Protein AF-X1TWV3-F1 (afdb_monomer_lite)

Sequence (159 aa):
MKTVDISGLGGSYEAGCQKMLINGLKFLNGHPNFDWSAYKEYRGVFGLTIAEGCEAKELDDAVCQDVEPSGAMHSAVINHLAYINKHNYDGWISEAEKQGMTVYEQPSEEDLDKTILVAQIEWQLKLDGGFNPLAELFKTVPMDDVITVNPKDPESIKK

Organism: NCBI:txid412755

Structure (mmCIF, N/CA/C/O backbone):
data_AF-X1TWV3-F1
#
_entry.id   AF-X1TWV3-F1
#
loop_
_atom_site.group_PDB
_atom_site.id
_atom_site.type_symbol
_atom_site.label_atom_id
_atom_site.label_alt_id
_atom_site.label_comp_id
_atom_site.label_asym_id
_atom_site.label_entity_id
_atom_site.label_seq_id
_atom_site.pdbx_PDB_ins_code
_atom_site.Cartn_x
_atom_site.Cartn_y
_atom_site.Cartn_z
_atom_site.occupancy
_atom_site.B_iso_or_equiv
_atom_site.auth_seq_id
_atom_site.auth_comp_id
_atom_site.auth_asym_id
_atom_site.auth_atom_id
_atom_site.pdbx_PDB_model_num
ATOM 1 N N . MET A 1 1 ? -8.717 -0.937 -15.704 1.00 87.50 1 MET A N 1
ATOM 2 C CA . MET A 1 1 ? -7.656 -1.929 -15.405 1.00 87.50 1 MET A CA 1
ATOM 3 C C . MET A 1 1 ? -8.113 -2.632 -14.148 1.00 87.50 1 MET A C 1
ATOM 5 O O . MET A 1 1 ? -8.681 -1.957 -13.303 1.00 87.50 1 MET A O 1
ATOM 9 N N . LYS A 1 2 ? -7.945 -3.948 -14.028 1.00 95.06 2 LYS A N 1
ATOM 10 C CA . LYS A 1 2 ? -8.303 -4.645 -12.787 1.00 95.06 2 LYS A CA 1
ATOM 11 C C . LYS A 1 2 ? -7.221 -4.446 -11.731 1.00 95.06 2 LYS A C 1
ATOM 1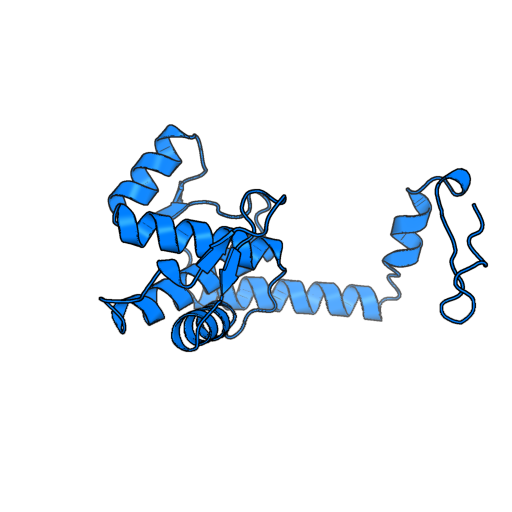3 O O . LYS A 1 2 ? -6.063 -4.310 -12.093 1.00 95.06 2 LYS A O 1
ATOM 18 N N . THR A 1 3 ? -7.599 -4.478 -10.462 1.00 96.19 3 THR A N 1
ATOM 19 C CA . THR A 1 3 ? -6.694 -4.519 -9.308 1.00 96.19 3 THR A CA 1
ATOM 20 C C . THR A 1 3 ? -7.190 -5.558 -8.298 1.00 96.19 3 THR A C 1
ATOM 22 O O . THR A 1 3 ? -8.241 -6.173 -8.502 1.00 96.19 3 THR A O 1
ATOM 25 N N . VAL A 1 4 ? -6.435 -5.768 -7.224 1.00 96.12 4 VAL A N 1
ATOM 26 C CA . VAL A 1 4 ? -6.757 -6.712 -6.145 1.00 96.12 4 VAL A CA 1
ATOM 27 C C . VAL A 1 4 ? -6.925 -5.958 -4.832 1.00 96.12 4 VAL A C 1
ATOM 29 O O . VAL A 1 4 ? -6.327 -4.899 -4.661 1.00 96.12 4 VAL A O 1
ATOM 32 N N . ASP A 1 5 ? -7.703 -6.507 -3.905 1.00 95.12 5 ASP A N 1
ATOM 33 C CA . ASP A 1 5 ? -7.801 -5.990 -2.536 1.00 95.12 5 ASP A CA 1
ATOM 34 C C . ASP A 1 5 ? -6.512 -6.317 -1.775 1.00 95.12 5 ASP A C 1
ATOM 36 O O . ASP A 1 5 ? -6.227 -7.485 -1.506 1.00 95.12 5 ASP A O 1
ATOM 40 N N . ILE A 1 6 ? -5.702 -5.293 -1.500 1.00 94.19 6 ILE A N 1
ATOM 41 C CA . ILE A 1 6 ? -4.382 -5.441 -0.870 1.00 94.19 6 ILE A CA 1
ATOM 42 C C . ILE A 1 6 ? -4.519 -5.566 0.647 1.00 94.19 6 ILE A C 1
ATOM 44 O O . ILE A 1 6 ? -3.796 -6.330 1.285 1.00 94.19 6 ILE A O 1
ATOM 48 N N . SER A 1 7 ? -5.415 -4.786 1.244 1.00 91.12 7 SER A N 1
ATOM 49 C CA . SER A 1 7 ? -5.541 -4.681 2.695 1.00 91.12 7 SER A CA 1
ATOM 50 C C . SER A 1 7 ? -6.459 -5.731 3.309 1.00 91.12 7 SER A C 1
ATOM 52 O O . SER A 1 7 ? -6.276 -6.080 4.474 1.00 91.12 7 SER A O 1
ATOM 54 N N . GLY A 1 8 ? -7.481 -6.182 2.576 1.00 86.94 8 GLY A N 1
ATOM 55 C CA . GLY A 1 8 ? -8.582 -6.978 3.119 1.00 86.94 8 GLY A CA 1
ATOM 56 C C . GLY A 1 8 ? -9.480 -6.212 4.103 1.00 86.94 8 GLY A C 1
ATOM 57 O O . GLY A 1 8 ? -10.322 -6.822 4.763 1.00 86.94 8 GLY A O 1
ATOM 58 N N . LEU A 1 9 ? -9.294 -4.891 4.237 1.00 87.50 9 LEU A N 1
ATOM 59 C CA . LEU A 1 9 ? -10.027 -4.025 5.172 1.00 87.50 9 LEU A CA 1
ATOM 60 C C . LEU A 1 9 ? -10.996 -3.068 4.464 1.00 87.50 9 LEU A C 1
ATOM 62 O O . LEU A 1 9 ? -11.940 -2.580 5.089 1.00 87.50 9 LEU A O 1
ATOM 66 N N . GLY A 1 10 ? -10.789 -2.807 3.170 1.00 89.38 10 GLY A N 1
ATOM 67 C CA . GLY A 1 10 ? -11.605 -1.876 2.395 1.00 89.38 10 GLY A CA 1
ATOM 68 C C . GLY A 1 10 ? -11.481 -0.414 2.854 1.00 89.38 10 GLY A C 1
ATOM 69 O O . GLY A 1 10 ? -10.556 -0.020 3.570 1.00 89.38 10 GLY A O 1
ATOM 70 N N . GLY A 1 11 ? -12.435 0.415 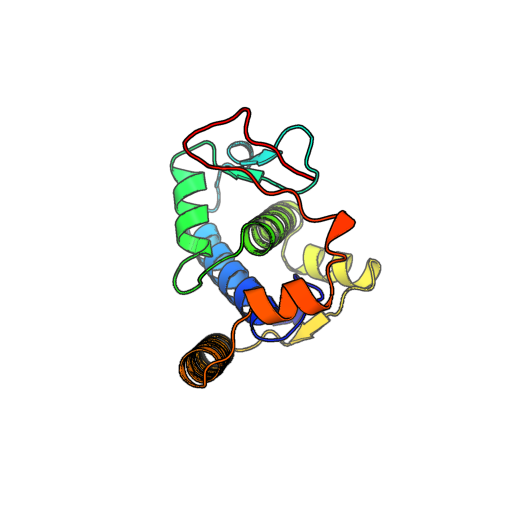2.420 1.00 91.19 11 GLY A N 1
ATOM 71 C CA . GLY A 1 11 ? -12.538 1.821 2.821 1.00 91.19 11 GLY A CA 1
ATOM 72 C C . GLY A 1 11 ? -11.307 2.664 2.467 1.00 91.19 11 GLY A C 1
ATOM 73 O O . GLY A 1 11 ? -10.620 2.408 1.479 1.00 91.19 11 GLY A O 1
ATOM 74 N N . SER A 1 12 ? -11.021 3.680 3.286 1.00 93.06 12 SER A N 1
ATOM 75 C CA . SER A 1 12 ? -9.849 4.546 3.096 1.00 93.06 12 SER A CA 1
ATOM 76 C C . SER A 1 12 ? -8.521 3.824 3.306 1.00 93.06 12 SER A C 1
ATOM 78 O O . SER A 1 12 ? -7.512 4.254 2.756 1.00 93.06 12 SER A O 1
ATOM 80 N N . TYR A 1 13 ? -8.520 2.718 4.059 1.00 93.75 13 TYR A N 1
ATOM 81 C CA . TYR A 1 13 ? -7.327 1.903 4.260 1.00 93.75 13 TYR A CA 1
ATOM 82 C C . TYR A 1 13 ? -6.906 1.243 2.942 1.00 93.75 13 TYR A C 1
ATOM 84 O O . TYR A 1 13 ? -5.763 1.387 2.513 1.00 93.75 13 TYR A O 1
ATOM 92 N N . GLU A 1 14 ? -7.851 0.597 2.253 1.00 96.06 14 GLU A N 1
ATOM 93 C CA . GLU A 1 14 ? -7.608 0.030 0.925 1.00 96.06 14 GLU A CA 1
ATOM 94 C C . GLU A 1 14 ? -7.337 1.110 -0.125 1.00 96.06 14 GLU A C 1
ATOM 96 O O . GLU A 1 14 ? -6.444 0.949 -0.954 1.00 96.06 14 GLU A O 1
ATOM 101 N N . ALA A 1 15 ? -8.054 2.237 -0.070 1.00 96.00 15 ALA A N 1
ATOM 102 C CA . ALA A 1 15 ? -7.802 3.350 -0.982 1.00 96.00 15 ALA A CA 1
ATOM 103 C C . ALA A 1 15 ? -6.361 3.877 -0.857 1.00 96.00 15 ALA A C 1
ATOM 105 O O . ALA A 1 15 ? -5.719 4.150 -1.872 1.00 96.00 15 ALA A O 1
ATOM 106 N N . GLY A 1 16 ? -5.833 3.943 0.373 1.00 96.62 16 GLY A N 1
ATOM 107 C CA . GLY A 1 16 ? -4.427 4.232 0.644 1.00 96.62 16 GLY A CA 1
ATOM 108 C C . GLY A 1 16 ? -3.500 3.221 -0.029 1.00 96.62 16 GLY A C 1
ATOM 109 O O . GLY A 1 16 ? -2.650 3.619 -0.822 1.00 96.62 16 GLY A O 1
ATOM 110 N N . CYS A 1 17 ? -3.709 1.917 0.190 1.00 97.19 17 CYS A N 1
ATOM 111 C CA . CYS A 1 17 ? -2.915 0.864 -0.459 1.00 97.19 17 CYS A CA 1
ATOM 112 C C . CYS A 1 17 ? -2.923 0.972 -1.994 1.00 97.19 17 CYS A C 1
ATOM 114 O O . CYS A 1 17 ? -1.873 0.862 -2.626 1.00 97.19 17 CYS A O 1
ATOM 116 N N . GLN A 1 18 ? -4.084 1.224 -2.605 1.00 97.56 18 GLN A N 1
ATOM 117 C CA . GLN A 1 18 ? -4.201 1.370 -4.059 1.00 97.56 18 GLN A CA 1
ATOM 118 C C . GLN A 1 18 ? -3.482 2.616 -4.580 1.00 97.56 18 GLN A C 1
ATOM 120 O O . GLN A 1 18 ? -2.804 2.543 -5.607 1.00 97.56 18 GLN A O 1
ATOM 125 N N . LYS A 1 19 ? -3.581 3.750 -3.873 1.00 97.50 19 LYS A N 1
ATOM 126 C CA . LYS A 1 19 ? -2.854 4.973 -4.236 1.00 97.50 19 LYS A CA 1
ATOM 127 C C . LYS A 1 19 ? -1.343 4.742 -4.175 1.00 97.50 19 LYS A C 1
ATOM 129 O O . LYS A 1 19 ? -0.639 5.057 -5.135 1.00 97.50 19 LYS A O 1
ATOM 134 N N . MET A 1 20 ? -0.865 4.098 -3.109 1.00 97.69 20 MET A N 1
ATOM 135 C CA . MET A 1 20 ? 0.545 3.735 -2.955 1.00 97.69 20 MET A CA 1
ATOM 136 C C . MET A 1 20 ? 1.020 2.773 -4.057 1.00 97.69 20 MET A C 1
ATOM 138 O O . MET A 1 20 ? 2.100 2.964 -4.617 1.00 97.69 20 MET A O 1
ATOM 142 N N . LEU A 1 21 ? 0.207 1.771 -4.422 1.00 97.62 21 LEU A N 1
ATOM 143 C CA . LEU A 1 21 ? 0.505 0.855 -5.527 1.00 97.62 21 LEU A CA 1
ATOM 144 C C . LEU A 1 21 ? 0.659 1.617 -6.852 1.00 97.62 21 LEU A C 1
ATOM 146 O O . LEU A 1 21 ? 1.628 1.398 -7.578 1.00 97.62 21 LEU A O 1
ATOM 150 N N . ILE A 1 22 ? -0.271 2.524 -7.168 1.00 97.00 22 ILE A N 1
ATOM 151 C CA . ILE A 1 22 ? -0.224 3.344 -8.389 1.00 97.00 22 ILE A CA 1
ATOM 152 C C . ILE A 1 22 ? 1.051 4.191 -8.423 1.00 97.00 22 ILE A C 1
ATOM 154 O O . ILE A 1 22 ? 1.736 4.221 -9.448 1.00 97.00 22 ILE A O 1
ATOM 158 N N . ASN A 1 23 ? 1.389 4.847 -7.314 1.00 97.50 23 ASN A N 1
ATOM 159 C CA . ASN A 1 23 ? 2.601 5.655 -7.211 1.00 97.50 23 ASN A CA 1
ATOM 160 C C . ASN A 1 23 ? 3.865 4.806 -7.420 1.00 97.50 23 ASN A C 1
ATOM 162 O O . ASN A 1 23 ? 4.738 5.183 -8.202 1.00 97.50 23 ASN A O 1
ATOM 166 N N . GLY A 1 24 ? 3.927 3.621 -6.807 1.00 97.00 24 GLY A N 1
ATOM 167 C CA . GLY A 1 24 ? 5.035 2.685 -6.987 1.00 97.00 24 GLY A CA 1
ATOM 168 C C . GLY A 1 24 ? 5.182 2.201 -8.427 1.00 97.00 24 GLY A C 1
ATOM 169 O O . GLY A 1 24 ? 6.281 2.217 -8.976 1.00 97.00 24 GLY A O 1
ATOM 170 N N . LEU A 1 25 ? 4.079 1.842 -9.090 1.00 96.25 25 LEU A N 1
ATOM 171 C CA . LEU A 1 25 ? 4.100 1.447 -10.503 1.00 96.25 25 LEU A CA 1
ATOM 172 C C . LEU A 1 25 ? 4.582 2.589 -11.411 1.00 96.25 25 LEU A C 1
ATOM 174 O O . LEU A 1 25 ? 5.364 2.347 -12.331 1.00 96.25 25 LEU A O 1
ATOM 178 N N . LYS A 1 26 ? 4.162 3.835 -11.144 1.00 95.94 26 LYS A N 1
ATOM 179 C CA . LYS A 1 26 ? 4.650 5.023 -11.867 1.00 95.94 26 LYS A CA 1
ATOM 180 C C . LYS A 1 26 ? 6.152 5.220 -11.676 1.00 95.94 26 LYS A C 1
ATOM 182 O O . LYS A 1 26 ? 6.853 5.454 -12.660 1.00 95.94 26 LYS A O 1
ATOM 187 N N . PHE A 1 27 ? 6.640 5.097 -10.441 1.00 96.56 27 PHE A N 1
ATOM 188 C CA . PHE A 1 27 ? 8.064 5.201 -10.128 1.00 96.56 27 PHE A CA 1
ATOM 189 C C . PHE A 1 27 ? 8.874 4.130 -10.867 1.00 96.56 27 PHE A C 1
ATOM 191 O O . PHE A 1 27 ? 9.821 4.452 -11.585 1.00 96.56 27 PHE A O 1
ATOM 198 N N . LEU A 1 28 ? 8.462 2.865 -10.761 1.00 95.50 28 LEU A N 1
ATOM 199 C CA . LEU A 1 28 ? 9.161 1.722 -11.355 1.00 95.50 28 LEU A CA 1
ATOM 200 C C . LEU A 1 28 ? 9.151 1.746 -12.885 1.00 95.50 28 LEU A C 1
ATOM 202 O O . LEU A 1 28 ? 10.117 1.321 -13.511 1.00 95.50 28 LEU A O 1
ATOM 206 N N . ASN A 1 29 ? 8.113 2.308 -13.508 1.00 94.94 29 ASN A N 1
ATOM 207 C CA . ASN A 1 29 ? 8.099 2.520 -14.955 1.00 94.94 29 ASN A CA 1
ATOM 208 C C . ASN A 1 29 ? 9.223 3.474 -15.421 1.00 94.94 29 ASN A C 1
ATOM 210 O O . ASN A 1 29 ? 9.705 3.356 -16.546 1.00 94.94 29 ASN A O 1
ATOM 214 N N . GLY A 1 30 ? 9.666 4.398 -14.559 1.00 93.38 30 GLY A N 1
ATOM 215 C CA . GLY A 1 30 ? 10.852 5.236 -14.783 1.00 93.38 30 GLY A CA 1
ATOM 216 C C . GLY A 1 30 ? 12.184 4.569 -14.407 1.00 93.38 30 GLY A C 1
ATOM 217 O O . GLY A 1 30 ? 13.233 5.053 -14.826 1.00 93.38 30 GLY A O 1
ATOM 218 N N . HIS A 1 31 ? 12.144 3.452 -13.673 1.00 93.88 31 HIS A N 1
ATOM 219 C CA . HIS A 1 31 ? 13.302 2.744 -13.111 1.00 93.88 31 HIS A CA 1
ATOM 220 C C . HIS A 1 31 ? 13.262 1.242 -13.467 1.00 93.88 31 HIS A C 1
ATOM 222 O O . HIS A 1 31 ? 13.154 0.389 -12.587 1.00 93.88 31 HIS A O 1
ATOM 228 N N . PRO A 1 32 ? 13.368 0.863 -14.756 1.00 88.00 32 PRO A N 1
ATOM 229 C CA . PRO A 1 32 ? 13.187 -0.528 -15.195 1.00 88.00 32 PRO A CA 1
ATOM 230 C C . PRO A 1 32 ? 14.249 -1.510 -14.670 1.00 88.00 32 PRO A C 1
ATOM 232 O O . PRO A 1 32 ? 14.056 -2.719 -14.759 1.00 88.00 32 PRO A O 1
ATOM 235 N N . ASN A 1 33 ? 15.367 -1.005 -14.141 1.00 88.94 33 ASN A N 1
ATOM 236 C CA . ASN A 1 33 ? 16.460 -1.800 -13.574 1.00 88.94 33 ASN A CA 1
ATOM 237 C 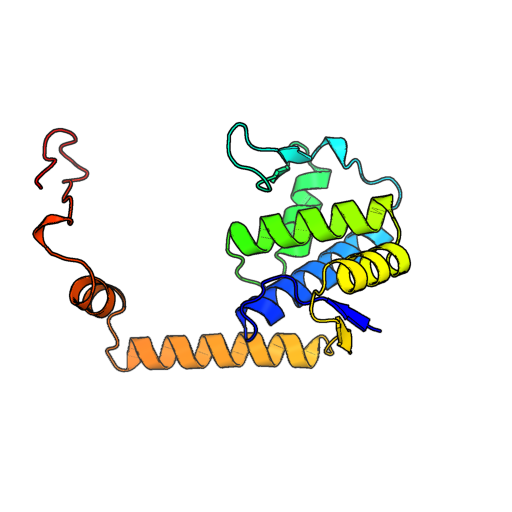C . ASN A 1 33 ? 16.552 -1.667 -12.045 1.00 88.94 33 ASN A C 1
ATOM 239 O O . ASN A 1 33 ? 17.627 -1.891 -11.493 1.00 88.94 33 ASN A O 1
ATOM 243 N N . PHE A 1 34 ? 15.457 -1.269 -11.389 1.00 91.75 34 PHE A N 1
ATOM 244 C CA . PHE A 1 34 ? 15.396 -1.072 -9.943 1.00 91.75 34 PHE A CA 1
ATOM 245 C C . PHE A 1 34 ? 15.953 -2.281 -9.174 1.00 91.75 34 PHE A C 1
ATOM 247 O O . PHE A 1 34 ? 15.552 -3.428 -9.41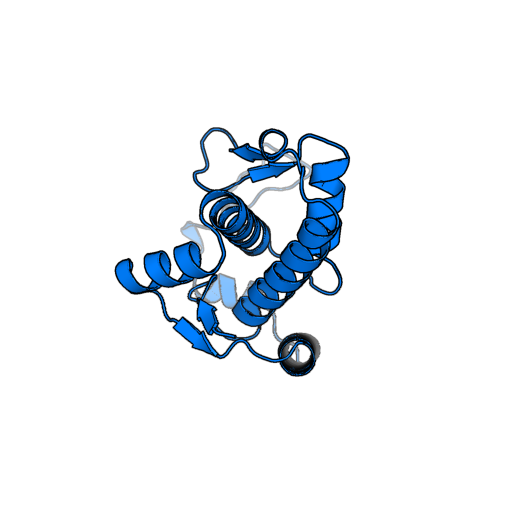5 1.00 91.75 34 PHE A O 1
ATOM 254 N N . ASP A 1 35 ? 16.863 -2.032 -8.230 1.00 90.38 35 ASP A N 1
ATOM 255 C CA . ASP A 1 35 ? 17.485 -3.091 -7.434 1.00 90.38 35 ASP A CA 1
ATOM 256 C C . ASP A 1 35 ? 16.604 -3.518 -6.251 1.00 90.38 35 ASP A C 1
ATOM 258 O O . ASP A 1 35 ? 16.708 -3.018 -5.132 1.00 90.38 35 ASP A O 1
ATOM 262 N N . TRP A 1 36 ? 15.769 -4.530 -6.477 1.00 89.69 36 TRP A N 1
ATOM 263 C CA . TRP A 1 36 ? 14.934 -5.125 -5.430 1.00 89.69 36 TRP A CA 1
ATOM 264 C C . TRP A 1 36 ? 15.721 -5.807 -4.304 1.00 89.69 36 TRP A C 1
ATOM 266 O O . TRP A 1 36 ? 15.152 -6.045 -3.241 1.00 89.69 36 TRP A O 1
ATOM 276 N N . SER A 1 37 ? 17.012 -6.114 -4.490 1.00 86.62 37 SER A N 1
ATOM 277 C CA . SER A 1 37 ? 17.834 -6.696 -3.418 1.00 86.62 37 SER A CA 1
ATOM 278 C C . SER A 1 37 ? 18.152 -5.697 -2.299 1.00 86.62 37 SER A C 1
ATOM 280 O O . SER A 1 37 ? 18.523 -6.104 -1.194 1.00 86.62 37 SER A O 1
ATOM 282 N N . ALA A 1 38 ? 17.943 -4.402 -2.565 1.00 85.44 38 ALA A N 1
ATOM 283 C CA . ALA A 1 38 ? 18.005 -3.335 -1.578 1.00 85.44 38 ALA A CA 1
ATOM 284 C C . ALA A 1 38 ? 16.860 -3.405 -0.553 1.00 85.44 38 ALA A C 1
ATOM 286 O O . ALA A 1 38 ? 16.979 -2.812 0.513 1.00 85.44 38 ALA A O 1
ATOM 287 N N . TYR A 1 39 ? 15.775 -4.146 -0.804 1.00 83.94 39 TYR A N 1
ATOM 288 C CA . TYR A 1 39 ? 14.774 -4.434 0.226 1.00 83.94 39 TYR A CA 1
ATOM 289 C C . TYR A 1 39 ? 15.140 -5.703 0.989 1.00 83.94 39 TYR A C 1
ATOM 291 O O . TYR A 1 39 ? 15.202 -6.795 0.422 1.00 83.94 39 TYR A O 1
ATOM 299 N N . LYS A 1 40 ? 15.346 -5.574 2.302 1.00 79.62 40 LYS A N 1
ATOM 300 C CA . LYS A 1 40 ? 15.601 -6.720 3.182 1.00 79.62 40 LYS A CA 1
ATOM 301 C C . LYS A 1 40 ? 14.407 -7.002 4.072 1.00 79.62 40 LYS A C 1
ATOM 303 O O . LYS A 1 40 ? 13.853 -6.095 4.687 1.00 79.62 40 LYS A O 1
ATOM 308 N N . GLU A 1 41 ? 14.040 -8.275 4.177 1.00 72.31 41 GLU A N 1
ATOM 309 C CA . GLU A 1 41 ? 13.063 -8.717 5.169 1.00 72.31 41 GLU A CA 1
ATOM 310 C C . GLU A 1 41 ? 13.609 -8.504 6.583 1.00 72.31 41 GLU A C 1
ATOM 312 O O . GLU A 1 41 ? 14.753 -8.850 6.904 1.00 72.31 41 GLU A O 1
ATOM 317 N N . TYR A 1 42 ? 12.769 -7.957 7.454 1.00 65.81 42 TYR A N 1
ATOM 318 C CA . TYR A 1 42 ? 13.099 -7.805 8.855 1.00 65.81 42 TYR A CA 1
ATOM 319 C C . TYR A 1 42 ? 13.163 -9.173 9.535 1.00 65.81 42 TYR A C 1
ATOM 321 O O . TYR A 1 42 ? 12.218 -9.967 9.518 1.00 65.81 42 TYR A O 1
ATOM 329 N N . ARG A 1 43 ? 14.297 -9.465 10.180 1.00 50.41 43 ARG A N 1
ATOM 330 C CA . ARG A 1 43 ? 14.530 -10.766 10.811 1.00 50.41 43 ARG A CA 1
ATOM 331 C C . ARG A 1 43 ? 13.508 -11.011 11.927 1.00 50.41 43 ARG A C 1
ATOM 333 O O . ARG A 1 43 ? 13.563 -10.372 12.971 1.00 50.41 43 ARG A O 1
ATOM 340 N N . GLY A 1 44 ? 12.633 -11.997 11.726 1.00 53.88 44 GLY A N 1
ATOM 341 C CA . GLY A 1 44 ? 11.631 -12.421 12.711 1.00 53.88 44 GLY A CA 1
ATOM 342 C C . GLY A 1 44 ? 10.225 -11.850 12.500 1.00 53.88 44 GLY A C 1
ATOM 343 O O . GLY A 1 44 ? 9.336 -12.209 13.267 1.00 53.88 44 GLY A O 1
ATOM 344 N N . VAL A 1 45 ? 10.002 -11.025 11.467 1.00 57.47 45 VAL A N 1
ATOM 345 C CA . VAL A 1 45 ? 8.668 -10.533 11.085 1.00 57.47 45 VAL A CA 1
ATOM 346 C C . VAL A 1 45 ? 8.444 -10.810 9.601 1.00 57.47 45 VAL A C 1
ATOM 348 O O . VAL A 1 45 ? 9.007 -10.142 8.739 1.00 57.47 45 VAL A O 1
ATOM 351 N N . PHE A 1 46 ? 7.634 -11.828 9.305 1.00 55.91 46 PHE A N 1
ATOM 352 C CA . PHE A 1 46 ? 7.300 -12.199 7.932 1.00 55.91 46 PHE A CA 1
ATOM 353 C C . PHE A 1 46 ? 6.544 -11.059 7.235 1.00 55.91 46 PHE A C 1
ATOM 355 O O . PHE A 1 46 ? 5.574 -10.538 7.784 1.00 55.91 46 PHE A O 1
ATOM 362 N N . GLY A 1 47 ? 6.988 -10.690 6.033 1.00 61.50 47 GLY A N 1
ATOM 363 C CA . GLY A 1 47 ? 6.331 -9.690 5.192 1.00 61.50 47 GLY A CA 1
ATOM 364 C C . GLY A 1 47 ? 6.698 -8.231 5.475 1.00 61.50 47 GLY A C 1
ATOM 365 O O . GLY A 1 47 ? 6.232 -7.376 4.732 1.00 61.50 47 GLY A O 1
ATOM 366 N N . LEU A 1 48 ? 7.528 -7.926 6.482 1.00 68.19 48 LEU A N 1
ATOM 367 C CA . LEU A 1 48 ? 7.998 -6.558 6.739 1.00 68.19 48 LEU A CA 1
ATOM 368 C C . LEU A 1 48 ? 9.359 -6.334 6.075 1.00 68.19 48 LEU A C 1
ATOM 370 O O . LEU A 1 48 ? 10.333 -7.007 6.413 1.00 68.19 48 LEU A O 1
ATOM 374 N N . THR A 1 49 ? 9.430 -5.391 5.140 1.00 71.44 49 THR A N 1
ATOM 375 C CA . THR A 1 49 ? 10.642 -5.080 4.368 1.00 71.44 49 THR A CA 1
ATOM 376 C C . THR A 1 49 ? 11.191 -3.710 4.736 1.00 71.44 49 THR A C 1
ATOM 378 O O . THR A 1 49 ? 10.427 -2.768 4.920 1.00 71.44 49 THR A O 1
ATOM 381 N N . ILE A 1 50 ? 12.514 -3.581 4.807 1.00 78.06 50 ILE A N 1
ATOM 382 C CA . ILE A 1 50 ? 13.202 -2.305 5.030 1.00 78.06 50 ILE A CA 1
ATOM 383 C C . ILE A 1 50 ? 14.044 -1.971 3.802 1.00 78.06 50 ILE A C 1
ATOM 385 O O . ILE A 1 50 ? 14.800 -2.819 3.322 1.00 78.06 50 ILE A O 1
ATOM 389 N N . ALA A 1 51 ? 13.933 -0.730 3.330 1.00 82.62 51 ALA A N 1
ATOM 390 C CA . ALA A 1 51 ? 14.783 -0.190 2.281 1.00 82.62 51 ALA A CA 1
ATOM 391 C C . ALA A 1 51 ? 16.219 0.052 2.781 1.00 82.62 51 ALA A C 1
ATOM 393 O O . ALA A 1 51 ? 16.490 0.901 3.636 1.00 82.62 51 ALA A O 1
ATOM 394 N N . GLU A 1 52 ? 17.168 -0.658 2.184 1.00 81.38 52 GLU A N 1
ATOM 395 C CA . GLU A 1 52 ? 18.606 -0.491 2.353 1.00 81.38 52 GLU A CA 1
ATOM 396 C C . GLU A 1 52 ? 19.236 0.008 1.046 1.00 81.38 52 GLU A C 1
ATOM 398 O O . GLU A 1 52 ? 19.782 -0.747 0.251 1.00 81.38 52 GLU A O 1
ATOM 403 N N . GLY A 1 53 ? 19.174 1.316 0.811 1.00 81.88 53 GLY A N 1
ATOM 404 C CA . GLY A 1 53 ? 19.764 1.946 -0.372 1.00 81.88 53 GLY A CA 1
ATOM 405 C C . GLY A 1 53 ? 19.142 3.309 -0.635 1.00 81.88 53 GLY A C 1
ATOM 406 O O . GLY A 1 53 ? 18.111 3.630 -0.051 1.00 81.88 53 GLY A O 1
ATOM 407 N N . CYS A 1 54 ? 19.768 4.133 -1.476 1.00 88.56 54 CYS A N 1
ATOM 408 C CA . CYS A 1 54 ? 19.176 5.420 -1.858 1.00 88.56 54 CYS A CA 1
ATOM 409 C C . CYS A 1 54 ? 17.942 5.210 -2.744 1.00 88.56 54 CYS A C 1
ATOM 411 O O . CYS A 1 54 ? 16.879 5.706 -2.406 1.00 88.56 54 CYS A O 1
ATOM 413 N N . GLU A 1 55 ? 18.051 4.387 -3.790 1.00 88.12 55 GLU A N 1
ATOM 414 C CA . GLU A 1 55 ? 16.950 4.134 -4.734 1.00 88.12 55 GLU A CA 1
ATOM 415 C C . GLU A 1 55 ? 15.744 3.457 -4.054 1.00 88.12 55 GLU A C 1
ATOM 417 O O . GLU A 1 55 ? 14.600 3.825 -4.294 1.00 88.12 55 GLU A O 1
ATOM 422 N N . ALA A 1 56 ? 15.979 2.522 -3.126 1.00 89.25 56 ALA A N 1
ATOM 423 C CA . ALA A 1 56 ? 14.897 1.908 -2.352 1.00 89.25 56 ALA A CA 1
ATOM 424 C C . ALA A 1 56 ? 14.185 2.900 -1.421 1.00 89.25 56 ALA A C 1
ATOM 426 O O . ALA A 1 56 ? 12.974 2.822 -1.249 1.00 89.25 56 ALA A O 1
ATOM 427 N N . LYS A 1 57 ? 14.909 3.877 -0.864 1.00 91.75 57 LYS A N 1
ATOM 428 C CA . LYS A 1 57 ? 14.285 4.966 -0.101 1.00 91.75 57 LYS A CA 1
ATOM 429 C C . LYS A 1 57 ? 13.510 5.922 -1.001 1.00 91.75 57 LYS A C 1
ATOM 431 O O . LYS A 1 57 ? 12.464 6.401 -0.597 1.00 91.75 57 LYS A O 1
ATOM 436 N N . GLU A 1 58 ? 13.985 6.156 -2.220 1.00 94.62 58 GLU A N 1
ATOM 437 C CA . GLU A 1 58 ? 13.250 6.941 -3.214 1.00 94.62 58 GLU A CA 1
ATOM 438 C C . GLU A 1 58 ? 11.943 6.245 -3.621 1.00 94.62 58 GLU A C 1
ATOM 440 O O . GLU A 1 58 ? 10.924 6.918 -3.767 1.00 94.62 58 GLU A O 1
ATOM 445 N N . LEU A 1 59 ? 11.934 4.908 -3.734 1.00 94.88 59 LEU A N 1
ATOM 446 C CA . LEU A 1 59 ? 10.690 4.158 -3.914 1.00 94.88 59 LEU A CA 1
ATOM 447 C C . LEU A 1 59 ? 9.787 4.264 -2.678 1.00 94.88 59 LEU A C 1
ATOM 449 O O . LEU A 1 59 ? 8.592 4.485 -2.852 1.00 94.88 59 LEU A O 1
ATOM 453 N N . ASP A 1 60 ? 10.328 4.148 -1.460 1.00 94.12 60 ASP A N 1
ATOM 454 C CA . ASP A 1 60 ? 9.556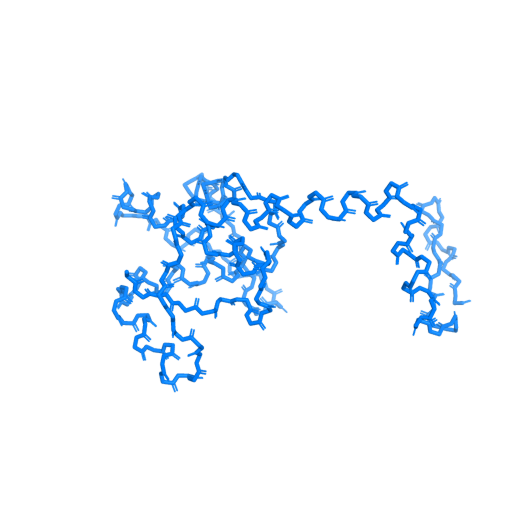 4.337 -0.222 1.00 94.12 60 ASP A CA 1
ATOM 455 C C . ASP A 1 60 ? 8.891 5.722 -0.180 1.00 94.12 60 ASP A C 1
ATOM 457 O O . ASP A 1 60 ? 7.688 5.823 0.067 1.00 94.12 60 ASP A O 1
ATOM 461 N N . ASP A 1 61 ? 9.638 6.779 -0.495 1.00 94.62 61 ASP A N 1
ATOM 462 C CA . ASP A 1 61 ? 9.120 8.145 -0.563 1.00 94.62 61 ASP A CA 1
ATOM 463 C C . ASP A 1 61 ? 8.044 8.278 -1.654 1.00 94.62 61 ASP A C 1
ATOM 465 O O . ASP A 1 61 ? 6.988 8.872 -1.426 1.00 94.62 61 ASP A O 1
ATOM 469 N N . ALA A 1 62 ? 8.272 7.677 -2.827 1.00 96.38 62 ALA A N 1
ATOM 470 C CA . ALA A 1 62 ? 7.332 7.718 -3.939 1.00 96.38 62 ALA A CA 1
ATOM 471 C C . ALA A 1 62 ? 6.016 6.999 -3.615 1.00 96.38 62 ALA A C 1
ATOM 473 O O . ALA A 1 62 ? 4.944 7.554 -3.858 1.00 96.38 62 ALA A O 1
ATOM 474 N N . VAL A 1 63 ? 6.060 5.785 -3.049 1.00 96.19 63 VAL A N 1
ATOM 475 C CA . VAL A 1 63 ? 4.827 5.054 -2.712 1.00 96.19 63 VAL A CA 1
ATOM 476 C C . VAL A 1 63 ? 4.023 5.791 -1.649 1.00 96.19 63 VAL A C 1
ATOM 478 O O . VAL A 1 63 ? 2.801 5.782 -1.721 1.00 96.19 63 VAL A O 1
ATOM 481 N N . CYS A 1 64 ? 4.679 6.474 -0.710 1.00 94.81 64 CYS A N 1
ATOM 482 C CA . CYS A 1 64 ? 4.016 7.200 0.373 1.00 94.81 64 CYS A CA 1
ATOM 483 C C . CYS A 1 64 ? 3.537 8.603 -0.030 1.00 94.81 64 CYS A C 1
ATOM 485 O O . CYS A 1 64 ? 2.898 9.280 0.772 1.00 94.81 64 CYS A O 1
ATOM 487 N N . GLN A 1 65 ? 3.828 9.060 -1.248 1.00 94.00 65 GLN A N 1
ATOM 488 C CA . GLN A 1 65 ? 3.427 10.387 -1.692 1.00 94.00 65 GLN A CA 1
ATOM 489 C C . GLN A 1 65 ? 1.899 10.570 -1.605 1.00 94.00 65 GLN A C 1
ATOM 491 O O . GLN A 1 65 ? 1.133 9.767 -2.139 1.00 94.00 65 GLN A O 1
ATOM 496 N N . ASP A 1 66 ? 1.472 11.658 -0.954 1.00 89.44 66 ASP A N 1
ATOM 497 C CA . ASP A 1 66 ? 0.068 12.059 -0.769 1.00 89.44 66 ASP A CA 1
ATOM 498 C C . ASP A 1 66 ? -0.798 11.051 0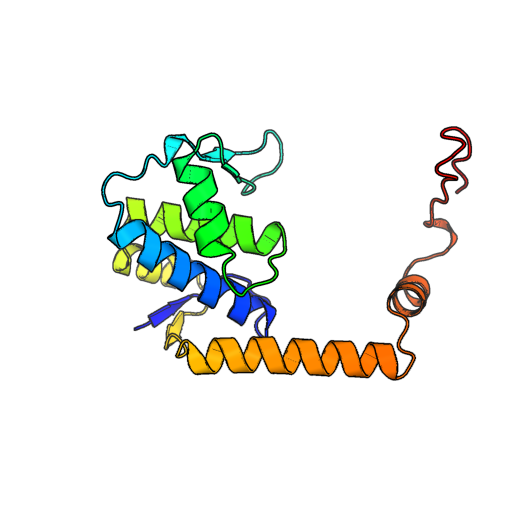.019 1.00 89.44 66 ASP A C 1
ATOM 500 O O . ASP A 1 66 ? -2.027 11.124 0.012 1.00 89.44 66 ASP A O 1
ATOM 504 N N . VAL A 1 67 ? -0.161 10.129 0.745 1.00 91.06 67 VAL A N 1
ATOM 505 C CA . VAL A 1 67 ? -0.803 9.152 1.632 1.00 91.06 67 VAL A CA 1
ATOM 506 C C . VAL A 1 67 ? -0.104 9.204 2.990 1.00 91.06 67 VAL A C 1
ATOM 508 O O . VAL A 1 67 ? 1.107 9.368 3.062 1.00 91.06 67 VAL A O 1
ATOM 511 N N . GLU A 1 68 ? -0.844 9.052 4.088 1.00 88.31 68 GLU A N 1
ATOM 512 C CA . GLU A 1 68 ? -0.251 8.804 5.408 1.00 88.31 68 GLU A CA 1
ATOM 513 C C . GLU A 1 68 ? -0.264 7.287 5.670 1.00 88.31 68 GLU A C 1
ATOM 515 O O . GLU A 1 68 ? -1.303 6.738 6.053 1.00 88.31 68 GLU A O 1
ATOM 520 N N . PRO A 1 69 ? 0.837 6.564 5.393 1.00 87.69 69 PRO A N 1
ATOM 521 C CA . PRO A 1 69 ? 0.837 5.111 5.430 1.00 87.69 69 PRO A CA 1
ATOM 522 C C . PRO A 1 69 ? 1.008 4.589 6.857 1.00 87.69 69 PRO A C 1
ATOM 524 O O . PRO A 1 69 ? 1.824 5.075 7.642 1.00 87.69 69 PRO A O 1
ATOM 527 N N . SER A 1 70 ? 0.321 3.493 7.170 1.00 89.12 70 SER A N 1
ATOM 528 C CA . SER A 1 70 ? 0.774 2.622 8.258 1.00 89.12 70 SER A CA 1
ATOM 529 C C . SER A 1 70 ? 1.923 1.730 7.774 1.00 89.12 70 SER A C 1
ATOM 531 O O . SER A 1 70 ? 2.006 1.398 6.590 1.00 89.12 70 SER A O 1
ATOM 533 N N . GLY A 1 71 ? 2.777 1.258 8.688 1.00 86.62 71 GLY A N 1
ATOM 534 C CA . GLY A 1 71 ? 3.856 0.324 8.329 1.00 86.62 71 GLY A CA 1
ATOM 535 C C . GLY A 1 71 ? 3.353 -0.974 7.675 1.00 86.62 71 GLY A C 1
ATOM 536 O O . GLY A 1 71 ? 4.037 -1.546 6.830 1.00 86.62 71 GLY A O 1
ATOM 537 N N . ALA A 1 72 ? 2.132 -1.405 8.014 1.00 88.19 72 ALA A N 1
ATOM 538 C CA . ALA A 1 72 ? 1.484 -2.563 7.401 1.00 88.19 72 ALA A CA 1
ATOM 539 C C . ALA A 1 72 ? 1.038 -2.292 5.953 1.00 88.19 72 ALA A C 1
ATOM 541 O O . ALA A 1 72 ? 1.282 -3.136 5.095 1.00 88.19 72 ALA A O 1
ATOM 542 N N . MET A 1 73 ? 0.460 -1.115 5.668 1.00 92.62 73 MET A N 1
ATOM 543 C CA . MET A 1 73 ? 0.130 -0.702 4.291 1.00 92.62 73 MET A CA 1
ATOM 544 C C . MET A 1 73 ? 1.382 -0.691 3.421 1.00 92.62 73 MET A C 1
ATOM 546 O O . MET A 1 73 ? 1.400 -1.303 2.357 1.00 92.62 73 MET A O 1
ATOM 550 N N . HIS A 1 74 ? 2.437 -0.026 3.903 1.00 92.94 74 HIS A N 1
ATOM 551 C CA . HIS A 1 74 ? 3.704 0.086 3.185 1.00 92.94 74 HIS A CA 1
ATOM 552 C C . HIS A 1 74 ? 4.285 -1.292 2.870 1.00 92.94 74 HIS A C 1
ATOM 554 O O . HIS A 1 74 ? 4.493 -1.615 1.704 1.00 92.94 74 HIS A O 1
ATOM 560 N N . SER A 1 75 ? 4.420 -2.147 3.884 1.00 89.62 75 SER A N 1
ATOM 561 C CA . SER A 1 75 ? 4.954 -3.501 3.711 1.00 89.62 75 SER A CA 1
ATOM 562 C C . SER A 1 75 ? 4.123 -4.336 2.730 1.00 89.62 75 SER A C 1
ATOM 564 O O . SER A 1 75 ? 4.678 -5.006 1.860 1.00 89.62 75 SER A O 1
ATOM 566 N N . ALA A 1 76 ? 2.790 -4.280 2.825 1.00 91.94 76 ALA A N 1
ATOM 567 C CA . ALA A 1 76 ? 1.910 -4.980 1.893 1.00 91.94 76 ALA A CA 1
ATOM 568 C C . ALA A 1 76 ? 2.141 -4.495 0.453 1.00 91.94 76 ALA A C 1
ATOM 570 O O . ALA A 1 76 ? 2.428 -5.300 -0.433 1.00 91.94 76 ALA A O 1
ATOM 571 N N . VAL A 1 77 ? 2.100 -3.181 0.225 1.00 95.50 77 VAL A N 1
ATOM 572 C CA . VAL A 1 77 ? 2.267 -2.593 -1.110 1.00 95.50 77 VAL A CA 1
ATOM 573 C C . VAL A 1 77 ? 3.640 -2.911 -1.704 1.00 95.50 77 VAL A C 1
ATOM 575 O O . VAL A 1 77 ? 3.705 -3.310 -2.865 1.00 95.50 77 VAL A O 1
ATOM 578 N N . ILE A 1 78 ? 4.726 -2.820 -0.929 1.00 94.50 78 ILE A N 1
ATOM 579 C CA . ILE A 1 78 ? 6.072 -3.177 -1.404 1.00 94.50 78 ILE A CA 1
ATOM 580 C C . ILE A 1 78 ? 6.133 -4.646 -1.843 1.00 94.50 78 ILE A C 1
ATOM 582 O O . ILE A 1 78 ? 6.642 -4.934 -2.927 1.00 94.50 78 ILE A O 1
ATOM 586 N N . ASN A 1 79 ? 5.552 -5.572 -1.075 1.00 91.75 79 ASN A N 1
ATOM 587 C CA . ASN A 1 79 ? 5.498 -6.986 -1.460 1.00 91.75 79 ASN A CA 1
ATOM 588 C C . ASN A 1 79 ? 4.703 -7.205 -2.758 1.00 91.75 79 ASN A C 1
ATOM 590 O O . ASN A 1 79 ? 5.117 -7.988 -3.617 1.00 91.75 79 ASN A O 1
ATOM 594 N N . HIS A 1 80 ? 3.590 -6.488 -2.934 1.00 94.88 80 HIS A N 1
ATOM 595 C CA . HIS A 1 80 ? 2.804 -6.519 -4.167 1.00 94.88 80 HIS A CA 1
ATOM 596 C C . HIS A 1 80 ? 3.599 -5.985 -5.368 1.00 94.88 80 HIS A C 1
ATOM 598 O O . HIS A 1 80 ? 3.627 -6.632 -6.416 1.00 94.88 80 HIS A O 1
ATOM 604 N N . LEU A 1 81 ? 4.304 -4.860 -5.220 1.00 95.81 81 LEU A N 1
ATOM 605 C CA . LEU A 1 81 ? 5.154 -4.300 -6.276 1.00 95.81 81 LEU A CA 1
ATOM 606 C C . LEU A 1 81 ? 6.316 -5.238 -6.634 1.00 95.81 81 LEU A C 1
ATOM 608 O O . LEU A 1 81 ? 6.575 -5.465 -7.817 1.00 95.81 81 LEU A O 1
ATOM 612 N N . ALA A 1 82 ? 6.965 -5.845 -5.637 1.00 93.12 82 ALA A N 1
ATOM 613 C CA . ALA A 1 82 ? 8.027 -6.827 -5.849 1.00 93.12 82 ALA A CA 1
ATOM 614 C C . ALA A 1 82 ? 7.512 -8.061 -6.611 1.00 93.12 82 ALA A C 1
ATOM 616 O O . ALA A 1 82 ? 8.172 -8.558 -7.532 1.00 93.12 82 ALA A O 1
ATOM 617 N N . TYR A 1 83 ? 6.308 -8.536 -6.272 1.00 93.75 83 TYR A N 1
ATOM 618 C CA . TYR A 1 83 ? 5.660 -9.634 -6.986 1.00 93.75 83 TYR A CA 1
ATOM 619 C C . TYR A 1 83 ? 5.356 -9.254 -8.439 1.00 93.75 83 TYR A C 1
ATOM 621 O O . TYR A 1 83 ? 5.706 -10.009 -9.348 1.00 93.75 83 TYR A O 1
ATOM 629 N N . ILE A 1 84 ? 4.767 -8.075 -8.674 1.00 95.69 84 ILE A N 1
ATOM 630 C CA . ILE A 1 84 ? 4.474 -7.557 -10.019 1.00 95.69 84 ILE A CA 1
ATOM 631 C C . ILE A 1 84 ? 5.757 -7.439 -10.843 1.00 95.69 84 ILE A C 1
ATOM 633 O O . ILE A 1 84 ? 5.773 -7.847 -12.001 1.00 95.69 84 ILE A O 1
ATOM 637 N N . ASN A 1 85 ? 6.854 -6.949 -10.267 1.00 92.94 85 ASN A N 1
ATOM 638 C CA . ASN A 1 85 ? 8.129 -6.866 -10.975 1.00 92.94 85 ASN A CA 1
ATOM 639 C C . ASN A 1 85 ? 8.632 -8.249 -11.429 1.00 92.94 85 ASN A C 1
ATOM 641 O O . ASN A 1 85 ? 9.115 -8.411 -12.548 1.00 92.94 85 ASN A O 1
ATOM 645 N N . LYS A 1 86 ? 8.488 -9.268 -10.575 1.00 92.69 86 LYS A N 1
ATOM 646 C CA . LYS A 1 86 ? 8.938 -10.635 -10.866 1.00 92.69 86 LYS A CA 1
ATOM 647 C C . LYS A 1 86 ? 8.022 -11.387 -11.837 1.00 92.69 86 LYS A C 1
ATOM 649 O O . LYS A 1 86 ? 8.503 -12.222 -12.603 1.00 92.69 86 LYS A O 1
ATOM 654 N N . HIS A 1 87 ? 6.716 -11.137 -11.777 1.00 95.19 87 HIS A N 1
ATOM 655 C CA . HIS A 1 87 ? 5.694 -11.963 -12.428 1.00 95.19 87 HIS A CA 1
ATOM 656 C C . HIS A 1 87 ? 4.823 -11.226 -13.440 1.00 95.19 87 HIS A C 1
ATOM 658 O O . HIS A 1 87 ? 3.966 -11.874 -14.029 1.00 95.19 87 HIS A O 1
ATOM 664 N N . ASN A 1 88 ? 5.076 -9.935 -13.674 1.00 95.19 88 ASN A N 1
ATOM 665 C CA . ASN A 1 88 ? 4.240 -8.982 -14.406 1.00 95.19 88 ASN A CA 1
ATOM 666 C C . ASN A 1 88 ? 2.843 -8.759 -13.786 1.00 95.19 88 ASN A C 1
ATOM 668 O O . ASN A 1 88 ? 2.424 -9.439 -12.847 1.00 95.19 88 ASN A O 1
ATOM 672 N N . TYR A 1 89 ? 2.136 -7.746 -14.295 1.00 95.69 89 TYR A N 1
ATOM 673 C CA . TYR A 1 89 ? 0.841 -7.325 -13.756 1.00 95.69 89 TYR A CA 1
ATOM 674 C C . TYR A 1 89 ? -0.251 -8.389 -13.951 1.00 95.69 89 TYR A C 1
ATOM 676 O O . TYR A 1 89 ? -0.994 -8.687 -13.021 1.00 95.69 89 TYR A O 1
ATOM 684 N N . ASP A 1 90 ? -0.311 -9.025 -15.123 1.00 96.69 90 ASP A N 1
ATOM 685 C CA . ASP A 1 90 ? -1.298 -10.075 -15.408 1.00 96.69 90 ASP A CA 1
ATOM 686 C C . ASP A 1 90 ? -1.056 -11.329 -14.556 1.00 96.69 90 ASP A C 1
ATOM 688 O O . ASP A 1 90 ? -2.000 -11.960 -14.076 1.00 96.69 90 ASP A O 1
ATOM 692 N N . GLY A 1 91 ? 0.215 -11.675 -14.323 1.00 96.62 91 GLY A N 1
ATOM 693 C CA . GLY A 1 91 ? 0.608 -12.761 -13.429 1.00 96.62 91 GLY A CA 1
ATOM 694 C C . GLY A 1 91 ? 0.193 -12.494 -11.985 1.00 96.62 91 GLY A C 1
ATOM 695 O O . GLY A 1 91 ? -0.302 -13.400 -11.317 1.00 96.62 91 GLY A O 1
ATOM 696 N N . TRP A 1 92 ? 0.322 -11.247 -11.529 1.00 96.69 92 TRP A N 1
ATOM 697 C CA . TRP A 1 92 ? -0.153 -10.821 -10.216 1.00 96.69 92 TRP A CA 1
ATOM 698 C C . TRP A 1 92 ? -1.675 -10.954 -10.061 1.00 96.69 92 TRP A C 1
ATOM 700 O O . TRP A 1 92 ? -2.130 -11.559 -9.089 1.00 96.69 92 TRP A O 1
ATOM 710 N N . ILE A 1 93 ? -2.460 -10.480 -11.037 1.00 97.38 93 ILE A N 1
ATOM 711 C CA . ILE A 1 93 ? -3.926 -10.634 -11.017 1.00 97.38 93 ILE A CA 1
ATOM 712 C C . ILE A 1 93 ? -4.321 -12.116 -11.021 1.00 97.38 93 ILE A C 1
ATOM 714 O O . ILE A 1 93 ? -5.139 -12.540 -10.208 1.00 97.38 93 ILE A O 1
ATOM 718 N N . SER A 1 94 ? -3.715 -12.923 -11.898 1.00 96.81 94 SER A N 1
ATOM 719 C CA . SER A 1 94 ? -4.030 -14.352 -11.997 1.00 96.81 94 SER A CA 1
ATOM 720 C C . SER A 1 94 ? -3.708 -15.113 -10.709 1.00 96.81 94 SER A C 1
ATOM 722 O O . SER A 1 94 ? -4.442 -16.028 -10.334 1.00 96.81 94 SER A O 1
ATOM 724 N N . GLU A 1 95 ? -2.617 -14.763 -10.027 1.00 95.69 95 GLU A N 1
ATOM 725 C CA . GLU A 1 95 ? -2.275 -15.379 -8.748 1.00 95.69 95 GLU A CA 1
ATOM 726 C C . GLU A 1 95 ? -3.261 -14.981 -7.645 1.00 95.69 95 GLU A C 1
ATOM 728 O O . GLU A 1 95 ? -3.723 -15.844 -6.899 1.00 95.69 95 GLU A O 1
ATOM 733 N N . ALA A 1 96 ? -3.650 -13.707 -7.586 1.00 94.06 96 ALA A N 1
ATOM 734 C CA . ALA A 1 96 ? -4.639 -13.224 -6.629 1.00 94.06 96 ALA A CA 1
ATOM 735 C C . ALA A 1 96 ? -5.995 -13.939 -6.788 1.00 94.06 96 ALA A C 1
ATOM 737 O O . ALA A 1 96 ? -6.584 -14.373 -5.796 1.00 94.06 96 ALA A O 1
ATOM 738 N N . GLU A 1 97 ? -6.453 -14.160 -8.028 1.00 94.50 97 GLU A N 1
ATOM 739 C CA . GLU A 1 97 ? -7.678 -14.926 -8.308 1.00 94.50 97 GLU A CA 1
ATOM 740 C C . GLU A 1 97 ? -7.583 -16.376 -7.801 1.00 94.50 97 GLU A C 1
ATOM 742 O O . GLU A 1 97 ? -8.532 -16.885 -7.201 1.00 94.50 97 GLU A O 1
ATOM 747 N N . LYS A 1 98 ? -6.434 -17.047 -7.978 1.00 95.75 98 LYS A N 1
ATOM 748 C CA . LYS A 1 98 ? -6.224 -18.419 -7.469 1.00 95.75 98 LYS A CA 1
ATOM 749 C C . LYS A 1 98 ? -6.251 -18.490 -5.948 1.00 95.75 98 LYS A C 1
ATOM 751 O O . LYS A 1 98 ? -6.706 -19.490 -5.397 1.00 95.75 98 LYS A O 1
ATOM 756 N N . GLN A 1 99 ? -5.754 -17.452 -5.284 1.00 92.56 99 GLN A N 1
ATOM 757 C CA . GLN A 1 99 ? -5.742 -17.355 -3.826 1.00 92.56 99 GLN A CA 1
ATOM 758 C C . GLN A 1 99 ? -7.089 -16.886 -3.251 1.00 92.56 99 GLN A C 1
ATOM 760 O O . GLN A 1 99 ? -7.236 -16.797 -2.034 1.00 92.56 99 GLN A O 1
ATOM 765 N N . GLY A 1 100 ? -8.088 -16.629 -4.103 1.00 92.62 100 GLY A N 1
ATOM 766 C CA . GLY A 1 100 ? -9.419 -16.195 -3.683 1.00 92.62 100 GLY A CA 1
ATOM 767 C C . GLY A 1 100 ? -9.467 -14.747 -3.197 1.00 92.62 100 GLY A C 1
ATOM 768 O O . GLY A 1 100 ? -10.387 -14.387 -2.466 1.00 92.62 100 GLY A O 1
ATOM 769 N N . MET A 1 101 ? -8.488 -13.922 -3.579 1.00 93.00 101 MET A N 1
ATOM 770 C CA . MET A 1 101 ? -8.504 -12.489 -3.294 1.00 93.00 101 MET A CA 1
ATOM 771 C C . MET A 1 101 ? -9.576 -11.787 -4.133 1.00 93.00 101 MET A C 1
ATOM 773 O O . MET A 1 101 ? -9.881 -12.190 -5.259 1.00 93.00 101 MET A O 1
ATOM 777 N N . THR A 1 102 ? -10.129 -10.699 -3.602 1.00 94.38 102 THR A N 1
ATOM 778 C CA . THR A 1 102 ? -11.099 -9.880 -4.332 1.00 94.38 102 THR A CA 1
ATOM 779 C C . THR A 1 102 ? -10.399 -9.141 -5.468 1.00 94.38 102 THR A C 1
ATOM 781 O O . THR A 1 102 ? -9.512 -8.327 -5.223 1.00 94.38 102 THR A O 1
ATOM 784 N N . VAL A 1 103 ? -10.832 -9.387 -6.705 1.00 95.56 103 VAL A N 1
ATOM 785 C CA . VAL A 1 103 ? -10.384 -8.657 -7.898 1.00 95.56 103 VAL A CA 1
ATOM 786 C C . VAL A 1 103 ? -11.506 -7.751 -8.383 1.00 95.56 103 VAL A C 1
ATOM 788 O O . VAL A 1 103 ? -12.643 -8.194 -8.553 1.00 95.56 103 VAL A O 1
ATOM 791 N N . TYR A 1 104 ? -11.193 -6.479 -8.609 1.00 95.44 104 TYR A N 1
ATOM 792 C CA . TYR A 1 104 ? -12.173 -5.448 -8.947 1.00 95.44 104 TYR A CA 1
ATOM 793 C C . TYR A 1 104 ? -11.606 -4.435 -9.946 1.00 95.44 104 TYR A C 1
ATOM 795 O O . TYR A 1 104 ? -10.414 -4.443 -10.253 1.00 95.44 104 TYR A O 1
ATOM 803 N N . GLU A 1 105 ? -12.466 -3.583 -10.506 1.00 96.50 105 GLU A N 1
ATOM 804 C CA . GLU A 1 105 ? -12.003 -2.495 -11.371 1.00 96.50 105 GLU A CA 1
ATOM 805 C C . GLU A 1 105 ? -11.247 -1.458 -10.545 1.00 96.50 105 GLU A C 1
ATOM 807 O O . GLU A 1 105 ? -11.760 -0.955 -9.547 1.00 96.50 105 GLU A O 1
ATOM 812 N N . GLN A 1 106 ? -10.029 -1.137 -10.974 1.00 93.69 106 GLN A N 1
ATOM 813 C CA . GLN A 1 106 ? -9.187 -0.155 -10.312 1.00 93.69 106 GLN A CA 1
ATOM 814 C C . GLN A 1 106 ? -9.900 1.208 -10.276 1.00 93.69 106 GLN A C 1
ATOM 816 O O . GLN A 1 106 ? -10.273 1.719 -11.340 1.00 93.69 106 GLN A O 1
ATOM 821 N N . PRO A 1 107 ? -10.072 1.814 -9.088 1.00 94.38 107 PRO A N 1
ATOM 822 C CA . PRO A 1 107 ? -10.647 3.146 -8.961 1.00 94.38 107 PRO A CA 1
ATOM 823 C C . PRO A 1 107 ? -9.766 4.197 -9.638 1.00 94.38 107 PRO A C 1
ATOM 825 O O . PRO A 1 107 ? -8.550 4.024 -9.759 1.00 94.38 107 PRO A O 1
ATOM 828 N N . SER A 1 108 ? -10.367 5.310 -10.061 1.00 95.81 108 SER A N 1
ATOM 829 C CA . SER A 1 108 ? -9.582 6.443 -10.551 1.00 95.81 108 SER A CA 1
ATOM 830 C C . SER A 1 108 ? -8.784 7.077 -9.406 1.00 95.81 108 SER A C 1
ATOM 832 O O . SER A 1 108 ? -9.198 7.020 -8.249 1.00 95.81 108 SER A O 1
ATOM 834 N N . GLU A 1 109 ? -7.653 7.718 -9.713 1.00 94.81 109 GLU A N 1
ATOM 835 C CA . GLU A 1 109 ? -6.872 8.426 -8.687 1.00 94.81 109 GLU A CA 1
ATOM 836 C C . GLU A 1 109 ? -7.695 9.504 -7.975 1.00 94.81 109 GLU A C 1
ATOM 838 O O . GLU A 1 109 ? -7.576 9.657 -6.767 1.00 94.81 109 GLU A O 1
ATOM 843 N N . GLU A 1 110 ? -8.583 10.189 -8.698 1.00 95.62 110 GLU A N 1
ATOM 844 C CA . GLU A 1 110 ? -9.483 11.187 -8.117 1.00 95.62 110 GLU A CA 1
ATOM 845 C C . GLU A 1 110 ? -10.456 10.561 -7.102 1.00 95.62 110 GLU A C 1
ATOM 847 O O . GLU A 1 110 ? -10.727 11.151 -6.056 1.00 95.62 110 GLU A O 1
ATOM 852 N N . ASP A 1 111 ? -10.973 9.361 -7.380 1.00 96.06 111 ASP A N 1
ATOM 853 C CA . ASP A 1 111 ? -11.865 8.653 -6.455 1.00 96.06 111 ASP A CA 1
ATOM 854 C C . ASP A 1 111 ? -11.118 8.156 -5.212 1.00 96.06 111 ASP A C 1
ATOM 856 O O . ASP A 1 111 ? -11.663 8.203 -4.104 1.00 96.06 111 ASP A O 1
ATOM 860 N N . LEU A 1 112 ? -9.866 7.716 -5.377 1.00 95.81 112 LEU A N 1
ATOM 861 C CA . LEU A 1 112 ? -8.996 7.345 -4.259 1.00 95.81 112 LEU A CA 1
ATOM 862 C C . LEU A 1 112 ? -8.730 8.556 -3.362 1.00 95.81 112 LEU A C 1
ATOM 864 O O . LEU A 1 112 ? -8.975 8.486 -2.157 1.00 95.81 112 LEU A O 1
ATOM 868 N N . ASP A 1 113 ? -8.323 9.680 -3.953 1.00 94.56 113 ASP A N 1
ATOM 869 C CA . ASP A 1 113 ? -8.009 10.913 -3.230 1.00 94.56 113 ASP A CA 1
ATOM 870 C C . ASP A 1 113 ? -9.240 11.431 -2.469 1.00 94.56 113 ASP A C 1
ATOM 872 O O . ASP A 1 113 ? -9.152 11.779 -1.290 1.00 94.56 113 ASP A O 1
ATOM 876 N N . LYS A 1 114 ? -10.425 11.398 -3.096 1.00 95.81 114 LYS A N 1
ATOM 877 C CA . LYS A 1 114 ? -11.695 11.730 -2.427 1.00 95.81 114 LYS A CA 1
ATOM 878 C C . LYS A 1 114 ? -11.995 10.797 -1.261 1.00 95.81 114 LYS A C 1
ATOM 880 O O . LYS A 1 114 ? -12.398 11.270 -0.202 1.00 95.81 114 LYS A O 1
ATOM 885 N N . THR A 1 115 ? -11.821 9.489 -1.441 1.00 95.12 115 THR A N 1
ATOM 886 C CA . THR A 1 115 ? -12.105 8.491 -0.398 1.00 95.12 115 THR A CA 1
ATOM 887 C C . THR A 1 115 ? -11.199 8.692 0.816 1.00 95.12 115 THR A C 1
ATOM 889 O O . THR A 1 115 ? -11.671 8.670 1.954 1.00 95.12 115 THR A O 1
ATOM 892 N N . ILE A 1 116 ? -9.908 8.937 0.579 1.00 93.75 116 ILE A N 1
ATOM 893 C CA . ILE A 1 116 ? -8.922 9.220 1.627 1.00 93.75 116 ILE A CA 1
ATOM 894 C C . ILE A 1 116 ? -9.278 10.528 2.344 1.00 93.75 116 ILE A C 1
ATOM 896 O O . ILE A 1 116 ? -9.385 10.546 3.572 1.00 93.75 116 ILE A O 1
ATOM 900 N N . LEU A 1 117 ? -9.539 11.599 1.589 1.00 93.88 117 LEU A N 1
ATOM 901 C CA . LEU A 1 117 ? -9.849 12.915 2.144 1.00 93.88 117 LEU A CA 1
ATOM 902 C C . LEU A 1 117 ? -11.129 12.906 2.987 1.00 93.88 117 LEU A C 1
ATOM 904 O O . LEU A 1 117 ? -11.147 13.455 4.088 1.00 93.88 117 LEU A O 1
ATOM 908 N N . VAL A 1 118 ? -12.204 12.277 2.501 1.00 94.62 118 VAL A N 1
ATOM 909 C CA . VAL A 1 118 ? -13.465 12.187 3.252 1.00 94.62 118 VAL A CA 1
ATOM 910 C C . VAL A 1 118 ? -13.244 11.455 4.572 1.00 94.62 118 VAL A C 1
ATOM 912 O O . VAL A 1 118 ? -13.682 11.946 5.610 1.00 94.62 118 VAL A O 1
ATOM 915 N N . ALA A 1 119 ? -12.506 10.343 4.569 1.00 91.88 119 ALA A N 1
ATOM 916 C CA . ALA A 1 119 ? -12.220 9.611 5.798 1.00 91.88 119 ALA A CA 1
ATOM 917 C C . ALA A 1 119 ? -11.387 10.429 6.799 1.00 91.88 119 ALA A C 1
ATOM 919 O O . ALA A 1 119 ? -11.655 10.384 8.001 1.00 91.88 119 ALA A O 1
ATOM 920 N N . GLN A 1 120 ? -10.411 11.208 6.321 1.00 90.31 120 GLN A N 1
ATOM 921 C CA . GLN A 1 120 ? -9.631 12.118 7.166 1.00 90.31 120 GLN A CA 1
ATOM 922 C C . GLN A 1 120 ? -10.514 13.205 7.791 1.00 90.31 120 GLN A C 1
ATOM 924 O O . GLN A 1 120 ? -10.432 13.449 8.995 1.00 90.31 120 GLN A O 1
ATOM 929 N N . ILE A 1 121 ? -11.404 13.816 7.002 1.00 92.94 121 ILE A N 1
ATOM 930 C CA . ILE A 1 121 ? -12.359 14.821 7.488 1.00 92.94 121 ILE A CA 1
ATOM 931 C C . ILE A 1 121 ? -13.296 14.210 8.535 1.00 92.94 121 ILE A C 1
ATOM 933 O O . ILE A 1 121 ? -13.480 14.784 9.606 1.00 92.94 121 ILE A O 1
ATOM 937 N N . GLU A 1 122 ? -13.873 13.041 8.257 1.00 92.44 122 GLU A N 1
ATOM 938 C CA . GLU A 1 122 ? -14.764 12.350 9.194 1.00 92.44 122 GLU A CA 1
ATOM 939 C C . GLU A 1 122 ? -14.064 12.013 10.512 1.00 92.44 122 GLU A C 1
ATOM 941 O O . GLU A 1 122 ? -14.659 12.147 11.584 1.00 92.44 122 GLU A O 1
ATOM 946 N N . TRP A 1 123 ? -12.801 11.585 10.452 1.00 90.12 123 TRP A N 1
ATOM 947 C CA . TRP A 1 123 ? -12.014 11.304 11.645 1.00 90.12 123 TRP A CA 1
ATOM 948 C C . TRP A 1 123 ? -11.734 12.570 12.454 1.00 90.12 123 TRP A C 1
ATOM 950 O O . TRP A 1 123 ? -11.960 12.580 13.665 1.00 90.12 123 TRP A O 1
ATOM 960 N N . GLN A 1 124 ? -11.331 13.656 11.792 1.00 91.50 124 GLN A N 1
ATOM 961 C CA . GLN A 1 124 ? -11.092 14.933 12.460 1.00 91.50 124 GLN A CA 1
ATOM 962 C C . GLN A 1 124 ? -12.366 15.464 13.127 1.00 91.50 124 GLN A C 1
ATOM 964 O O . GLN A 1 124 ? -12.335 15.843 14.293 1.00 91.50 124 GLN A O 1
ATOM 969 N N . LEU A 1 125 ? -13.510 15.396 12.440 1.00 93.50 125 LEU A N 1
ATOM 970 C CA . LEU A 1 125 ? -14.800 15.805 13.003 1.00 93.50 125 LEU A CA 1
ATOM 971 C C . LEU A 1 125 ? -15.197 14.973 14.228 1.00 93.50 125 LEU A C 1
ATOM 973 O O . LEU A 1 125 ? -15.774 15.514 15.171 1.00 93.50 125 LEU A O 1
ATOM 977 N N . LYS A 1 126 ? -14.889 13.669 14.248 1.00 91.81 126 LYS A N 1
ATOM 978 C CA . LYS A 1 126 ? -15.105 12.834 15.441 1.00 91.81 126 LYS A CA 1
ATOM 979 C C . LYS A 1 126 ? -14.261 13.332 16.611 1.00 91.81 126 LYS A C 1
ATOM 981 O O . LYS A 1 126 ? -14.803 13.505 17.702 1.00 91.81 126 LYS A O 1
ATOM 986 N N . LEU A 1 127 ? -12.968 13.573 16.386 1.00 91.12 127 LEU A N 1
ATOM 987 C CA . LEU A 1 127 ? -12.052 14.069 17.418 1.00 91.12 127 LEU A CA 1
ATOM 988 C C . LEU A 1 127 ? -12.497 15.436 17.954 1.00 91.12 127 LEU A C 1
ATOM 990 O O . LEU A 1 127 ? -12.617 15.608 19.167 1.00 91.12 127 LEU A O 1
ATOM 994 N N . ASP A 1 128 ? -12.835 16.368 17.062 1.00 93.12 128 ASP A N 1
ATOM 995 C CA . ASP A 1 128 ? -13.325 17.705 17.420 1.00 93.12 128 ASP A CA 1
ATOM 996 C C . ASP A 1 128 ? -14.674 17.642 18.155 1.00 93.12 128 ASP A C 1
ATOM 998 O O . ASP A 1 128 ? -14.955 18.450 19.041 1.00 93.12 128 ASP A O 1
ATOM 1002 N N . GLY A 1 129 ? -15.498 16.639 17.837 1.00 92.31 129 GLY A N 1
ATOM 1003 C CA . GLY A 1 129 ? -16.750 16.321 18.525 1.00 92.31 129 GLY A CA 1
ATOM 1004 C C . GLY A 1 129 ? -16.579 15.690 19.912 1.00 92.31 129 GLY A C 1
ATOM 1005 O O . GLY A 1 129 ? -17.575 15.327 20.538 1.00 92.31 129 GLY A O 1
ATOM 1006 N N . GLY A 1 130 ? -15.345 15.546 20.405 1.00 92.25 130 GLY A N 1
ATOM 1007 C CA . GLY A 1 130 ? -15.040 15.004 21.730 1.00 92.25 130 GLY A CA 1
ATOM 1008 C C . GLY A 1 130 ? -14.866 13.485 21.772 1.00 92.25 130 GLY A C 1
ATOM 1009 O O . GLY A 1 130 ? -14.812 12.913 22.863 1.00 92.25 130 GLY A O 1
ATOM 1010 N N . PHE A 1 131 ? -14.770 12.815 20.618 1.00 91.62 131 PHE A N 1
ATOM 1011 C CA . PHE A 1 131 ? -14.419 11.399 20.576 1.00 91.62 131 PHE A CA 1
ATOM 1012 C C . PHE A 1 131 ? -13.006 11.188 21.130 1.00 91.62 131 PHE A C 1
ATOM 1014 O O . PHE A 1 131 ? -12.039 11.769 20.640 1.00 91.62 131 PHE A O 1
ATOM 1021 N N . ASN A 1 132 ? -12.878 10.322 22.137 1.00 90.44 132 ASN A N 1
ATOM 1022 C CA . ASN A 1 132 ? -11.594 9.968 22.729 1.00 90.44 132 ASN A CA 1
ATOM 1023 C C . ASN A 1 132 ? -11.264 8.495 22.419 1.00 90.44 132 ASN A C 1
ATOM 1025 O O . ASN A 1 132 ? -11.770 7.607 23.111 1.00 90.44 132 ASN A O 1
ATOM 1029 N N . PRO A 1 133 ? -10.404 8.216 21.420 1.00 85.62 133 PRO A N 1
ATOM 1030 C CA . PRO A 1 133 ? -10.087 6.846 21.015 1.00 85.62 133 PRO A CA 1
ATOM 1031 C C . PRO A 1 133 ? -9.437 6.025 22.136 1.00 85.62 133 PRO A C 1
ATOM 1033 O O . PRO A 1 133 ? -9.702 4.831 22.247 1.00 85.62 133 PRO A O 1
ATOM 1036 N N . LEU A 1 134 ? -8.635 6.654 23.004 1.00 83.88 134 LEU A N 1
ATOM 1037 C CA . LEU A 1 134 ? -8.039 5.970 24.155 1.00 83.88 134 LEU A CA 1
ATOM 1038 C C . LEU A 1 134 ? -9.110 5.564 25.169 1.00 83.88 134 LEU A C 1
ATOM 1040 O O . LEU A 1 134 ? -9.082 4.444 25.671 1.00 83.88 134 LEU A O 1
ATOM 1044 N N . ALA A 1 135 ? -10.073 6.445 25.449 1.00 85.88 135 ALA A N 1
ATOM 1045 C CA . ALA A 1 135 ? -11.166 6.125 26.362 1.00 85.88 135 ALA A CA 1
ATOM 1046 C C . ALA A 1 135 ? -12.025 4.967 25.836 1.00 85.88 135 ALA A C 1
ATOM 1048 O O . ALA A 1 135 ? -12.406 4.101 26.618 1.00 85.88 135 ALA A O 1
ATOM 1049 N N . GLU A 1 136 ? -12.301 4.921 24.529 1.00 87.31 136 GLU A N 1
ATOM 1050 C CA . GLU A 1 136 ? -13.014 3.792 23.919 1.00 87.31 136 GLU A CA 1
ATOM 1051 C C . GLU A 1 136 ? -12.216 2.490 24.001 1.00 87.31 136 GLU A C 1
ATOM 1053 O O . GLU A 1 136 ? -12.778 1.459 24.369 1.00 87.31 136 GLU A O 1
ATOM 1058 N N . LEU A 1 137 ? -10.905 2.532 23.738 1.00 83.00 137 LEU A N 1
ATOM 1059 C CA . LEU A 1 137 ? -10.039 1.361 23.875 1.00 83.00 137 LEU A CA 1
ATOM 1060 C C . LEU A 1 137 ? -10.108 0.794 25.302 1.00 83.00 137 LEU A C 1
ATOM 1062 O O . LEU A 1 137 ? -10.361 -0.399 25.481 1.00 83.00 137 LEU A O 1
ATOM 1066 N N . PHE A 1 138 ? -9.989 1.650 26.320 1.00 83.62 138 PHE A N 1
ATOM 1067 C CA . PHE A 1 138 ? -10.048 1.240 27.728 1.00 83.62 138 PHE A CA 1
ATOM 1068 C C . PHE A 1 138 ? -11.409 0.694 28.180 1.00 83.62 138 PHE A C 1
ATOM 1070 O O . PHE A 1 138 ? -11.470 0.035 29.212 1.00 83.62 138 PHE A O 1
ATOM 1077 N N . LYS A 1 139 ? -12.499 0.884 27.423 1.00 85.44 139 LYS A N 1
ATOM 1078 C CA . LYS A 1 139 ? -13.763 0.176 27.710 1.00 85.44 139 LYS A CA 1
ATOM 1079 C C . LYS A 1 139 ? -13.684 -1.317 27.401 1.00 85.44 139 LYS A C 1
ATOM 1081 O O . LYS A 1 139 ? -14.485 -2.086 27.925 1.00 85.44 139 LYS A O 1
ATOM 1086 N N . THR A 1 140 ? -12.773 -1.710 26.515 1.00 82.38 140 THR A N 1
ATOM 1087 C CA . THR A 1 140 ? -12.657 -3.084 26.004 1.00 82.38 140 THR A CA 1
ATOM 1088 C C . THR A 1 140 ? -11.443 -3.829 26.547 1.00 82.38 140 THR A C 1
ATOM 1090 O O . THR A 1 140 ? -11.422 -5.056 26.504 1.00 82.38 140 THR A O 1
ATOM 1093 N N . VAL A 1 141 ? -10.458 -3.107 27.086 1.00 79.19 141 VAL A N 1
ATOM 1094 C CA . VAL A 1 141 ? -9.272 -3.689 27.719 1.00 79.19 141 VAL A CA 1
ATOM 1095 C C . VAL A 1 141 ? -9.563 -3.930 29.206 1.00 79.19 141 VAL A C 1
ATOM 1097 O O . VAL A 1 141 ? -9.878 -2.971 29.915 1.00 79.19 141 VAL A O 1
ATOM 1100 N N . PRO A 1 142 ? -9.463 -5.173 29.711 1.00 79.19 142 PRO A N 1
ATOM 1101 C CA . PRO A 1 142 ? -9.539 -5.438 31.143 1.00 79.19 142 PRO A CA 1
ATOM 1102 C C . PRO A 1 142 ? -8.442 -4.659 31.875 1.00 79.19 142 PRO A C 1
ATOM 1104 O O . PRO A 1 142 ? -7.276 -4.732 31.498 1.00 79.19 142 PRO A O 1
ATOM 1107 N N . MET A 1 143 ? -8.795 -3.916 32.928 1.00 74.88 143 MET A N 1
ATOM 1108 C CA . MET A 1 143 ? -7.815 -3.097 33.658 1.00 74.88 143 MET A CA 1
ATOM 1109 C C . MET A 1 143 ? -6.681 -3.930 34.271 1.00 74.88 143 MET A C 1
ATOM 1111 O O . MET A 1 143 ? -5.570 -3.427 34.374 1.00 74.88 143 MET A O 1
ATOM 1115 N N . ASP A 1 144 ? -6.938 -5.201 34.588 1.00 77.44 144 ASP A N 1
ATOM 1116 C CA . ASP A 1 144 ? -5.940 -6.149 35.103 1.00 77.44 144 ASP A CA 1
ATOM 1117 C C . ASP A 1 144 ? -4.845 -6.507 34.070 1.00 77.44 144 ASP A C 1
ATOM 1119 O O . ASP A 1 144 ? -3.796 -7.045 34.434 1.00 77.44 144 ASP A O 1
ATOM 1123 N N . ASP A 1 145 ? -5.075 -6.199 32.787 1.00 75.94 145 ASP A N 1
ATOM 1124 C CA . ASP A 1 145 ? -4.134 -6.414 31.682 1.00 75.94 145 ASP A CA 1
ATOM 1125 C C . ASP A 1 145 ? -3.379 -5.125 31.287 1.00 75.94 145 ASP A C 1
ATOM 1127 O O . ASP A 1 145 ? -2.503 -5.151 30.416 1.00 75.94 145 ASP A O 1
ATOM 1131 N N . VAL A 1 146 ? -3.688 -3.982 31.917 1.00 77.31 146 VAL A N 1
ATOM 1132 C CA . VAL A 1 146 ? -3.077 -2.685 31.594 1.00 77.31 146 VAL A CA 1
ATOM 1133 C C . VAL A 1 146 ? -1.764 -2.512 32.348 1.00 77.31 146 VAL A C 1
ATOM 1135 O O . VAL A 1 146 ? -1.731 -2.186 33.528 1.00 77.31 146 VAL A O 1
ATOM 1138 N N . ILE A 1 147 ? -0.649 -2.632 31.631 1.00 79.50 147 ILE A N 1
ATOM 1139 C CA . ILE A 1 147 ? 0.669 -2.311 32.180 1.00 79.50 147 ILE A CA 1
ATOM 1140 C C . ILE A 1 147 ? 0.911 -0.807 32.060 1.00 79.50 147 ILE A C 1
ATOM 1142 O O . ILE A 1 147 ? 0.929 -0.250 30.961 1.00 79.50 147 ILE A O 1
ATOM 1146 N N . THR A 1 148 ? 1.157 -0.147 33.190 1.00 77.19 148 THR A N 1
ATOM 1147 C CA . THR A 1 148 ? 1.545 1.268 33.225 1.00 77.19 148 THR A CA 1
ATOM 1148 C C . THR A 1 148 ? 3.033 1.409 33.524 1.00 77.19 148 THR A C 1
ATOM 1150 O O . THR A 1 148 ? 3.566 0.768 34.429 1.00 77.19 148 THR A O 1
ATOM 1153 N N . VAL A 1 149 ? 3.718 2.254 32.748 1.00 80.00 149 VAL A N 1
ATOM 1154 C CA . VAL A 1 149 ? 5.151 2.542 32.909 1.00 80.00 149 VAL A CA 1
ATOM 1155 C C . VAL A 1 149 ? 5.352 4.050 32.942 1.00 80.00 149 VAL A C 1
ATOM 1157 O O . VAL A 1 149 ? 4.881 4.768 32.061 1.00 80.00 149 VAL A O 1
ATOM 1160 N N . ASN A 1 150 ? 6.064 4.543 33.951 1.00 78.31 150 ASN A N 1
ATOM 1161 C CA . ASN A 1 150 ? 6.564 5.910 33.984 1.00 78.31 150 ASN A CA 1
ATOM 1162 C C . ASN A 1 150 ? 7.781 6.017 33.046 1.00 78.31 150 ASN A C 1
ATOM 1164 O O . ASN A 1 150 ? 8.813 5.409 33.326 1.00 78.31 150 ASN A O 1
ATOM 1168 N N . PRO A 1 151 ? 7.736 6.844 31.987 1.00 77.50 151 PRO A N 1
ATOM 1169 C CA . PRO A 1 151 ? 8.854 6.987 31.051 1.00 77.50 151 PRO A CA 1
ATOM 1170 C C . PRO A 1 151 ? 10.152 7.493 31.696 1.00 77.50 151 PRO A C 1
ATOM 1172 O O . PRO A 1 151 ? 11.222 7.373 31.108 1.00 77.50 151 PRO A O 1
ATOM 1175 N N . LYS A 1 152 ? 10.065 8.101 32.886 1.00 85.88 152 LYS A N 1
ATOM 1176 C CA . LYS A 1 152 ? 11.212 8.626 33.643 1.00 85.88 152 LYS A CA 1
ATOM 1177 C C . LYS A 1 152 ? 11.778 7.633 34.661 1.00 85.88 152 LYS A C 1
ATOM 1179 O O . LYS A 1 152 ? 12.787 7.940 35.284 1.00 85.88 152 LYS A O 1
ATOM 1184 N N . ASP A 1 153 ? 11.123 6.492 34.847 1.00 83.81 153 ASP A N 1
ATOM 1185 C CA . ASP A 1 153 ? 11.518 5.457 35.798 1.00 83.81 153 ASP A CA 1
ATOM 1186 C C . ASP A 1 153 ? 11.225 4.070 35.196 1.00 83.81 153 ASP A C 1
ATOM 1188 O O . ASP A 1 153 ? 10.107 3.568 35.319 1.00 83.81 153 ASP A O 1
ATOM 1192 N N . PRO A 1 154 ? 12.199 3.448 34.511 1.00 74.00 154 PRO A N 1
ATOM 1193 C CA . PRO A 1 154 ? 12.013 2.167 33.826 1.00 74.00 154 PRO A CA 1
ATOM 1194 C C . PRO A 1 154 ? 11.602 1.006 34.747 1.00 74.00 154 PRO A C 1
ATOM 1196 O O . PRO A 1 154 ? 11.037 0.029 34.267 1.00 74.00 154 PRO A O 1
ATOM 1199 N N . GLU A 1 155 ? 11.852 1.116 36.056 1.00 83.06 155 GLU A N 1
ATOM 1200 C CA . GLU A 1 155 ? 11.487 0.115 37.073 1.00 83.06 155 GLU A CA 1
ATOM 1201 C C . GLU A 1 155 ? 10.036 0.278 37.564 1.00 83.06 155 GLU A C 1
ATOM 1203 O O . GLU A 1 155 ? 9.512 -0.556 38.299 1.00 83.06 155 GLU A O 1
ATOM 1208 N N . SER A 1 156 ? 9.344 1.340 37.148 1.00 77.81 156 SER A N 1
ATOM 1209 C CA . SER A 1 156 ? 7.996 1.687 37.620 1.00 77.81 156 SER A CA 1
ATOM 1210 C C . SER A 1 156 ? 6.862 0.821 37.062 1.00 77.81 156 SER A C 1
ATOM 1212 O O . SER A 1 156 ? 5.698 1.193 37.220 1.00 77.81 156 SER A O 1
ATOM 1214 N N . ILE A 1 157 ? 7.179 -0.293 36.397 1.00 75.38 157 ILE A N 1
ATOM 1215 C CA . ILE A 1 157 ? 6.199 -1.175 35.762 1.00 75.38 157 ILE A CA 1
ATOM 1216 C C . ILE A 1 157 ? 5.191 -1.639 36.817 1.00 75.38 157 ILE A C 1
ATOM 1218 O O . ILE A 1 157 ? 5.515 -2.417 37.716 1.00 75.38 157 ILE A O 1
ATOM 1222 N N . LYS A 1 158 ? 3.950 -1.170 36.690 1.00 67.69 158 LYS A N 1
ATOM 1223 C CA . LYS A 1 158 ? 2.820 -1.625 37.499 1.00 67.69 158 LYS A CA 1
ATOM 1224 C C . LYS A 1 158 ? 1.846 -2.359 36.593 1.00 67.69 158 LYS A C 1
ATOM 1226 O O . LYS A 1 158 ? 1.406 -1.796 35.588 1.00 67.69 158 LYS A O 1
ATOM 1231 N N . LYS A 1 159 ? 1.575 -3.616 36.946 1.00 59.06 159 LYS A N 1
ATOM 1232 C CA . LYS A 1 159 ? 0.342 -4.294 36.545 1.00 59.06 159 LYS A CA 1
ATOM 1233 C C . LYS A 1 159 ? -0.834 -3.675 37.284 1.00 59.06 159 LYS A C 1
ATOM 1235 O O . LYS A 1 159 ? -0.620 -3.267 38.452 1.00 59.06 159 LYS A O 1
#

Radius of gyration: 19.29 Å; chains: 1; bounding box: 36×36×53 Å

pLDDT: mean 88.75, std 9.49, range [50.41, 97.69]

Secondary structure (DSSP, 8-state):
-EEE-SSSS-HHHHHHHHHHHHHHHHHHHH-TT--GGGEEE-TTSTT-EEE-SHHHHHHHHHHTTTS---HHHHHHHHHHHHHHHHH-HHHHHHHHHHTT--EEEPPPHHHHHHHHHHHHHHHHHHHHTT--HHHHHHHHS-GGG--EEETTEEEEEE-

Foldseek 3Di:
DKDFQLPVPDFLQSLLLLQLLVQLVVLCVVVVPDDPVQWDDDPPDPQQTDGRDDSSVVSLCRSCPLHDDDSSSSSSSSVLSVCCSVQNPVRSQVVCVVVVTDMDPRDDNVVSSVRNVVVVVVVVVCVVVVDDVVVVVVVVDDPVPDWDDDPVDRVRTDD